Protein AF-A0A183TEU2-F1 (afdb_monomer)

Sequence (124 aa):
MDTLKTTLKQLQINPANWLDLAGNRPAWRRTVRLGAAIYDDNRIAAAKAKMAARNSPAPRVNAAHDQALLTCPRCQRNFRARIGLDEHLQTHCNNNPTTSTSANPHSYSPPRASLAPIQPLTPS

InterPro domains:
  IPR013087 Zinc finger C2H2-type [PS00028] (72-92)
  IPR013087 Zinc finger C2H2-type [PS50157] (70-97)

Nearest PDB structures (foldseek):
  2drp-assembly1_A  TM=8.783E-01  e=3.724E-01  Drosophila melanogaster
  2ytp-assembly1_A  TM=5.915E-01  e=3.282E-01  Homo sapiens
  2emf-assembly1_A  TM=6.356E-01  e=1.024E+00  Homo sapiens

Solvent-accessible surface area (backbone atoms only — not comparable to full-atom values): 8127 Å² total; per-residue (Å²): 134,66,69,62,56,52,52,32,49,60,32,72,40,58,76,89,50,49,69,66,40,55,72,39,60,75,57,34,55,52,50,53,52,53,15,46,53,53,41,52,53,52,51,51,51,51,50,52,52,52,51,50,62,69,69,45,87,64,87,70,81,70,65,77,77,69,80,76,60,46,61,41,91,85,79,65,50,72,25,94,44,68,68,63,45,53,54,42,35,63,76,78,60,53,84,70,92,81,73,92,81,79,93,79,91,77,89,74,81,82,81,89,79,84,90,81,89,85,82,88,84,84,87,133

pLDDT: mean 77.44, std 21.4, range [34.0, 98.12]

Secondary structure (DSSP, 8-state):
--HHHHHHHHTT--TTTHHHHHHSHHHHHHHHHHHHHHHHHHHHHHHHHHHHHHHS-------------EE-TTT--EESSHHHHHHHHHHTS----S----------PPP-----PPPPPPP-

Structure (mmCIF, N/CA/C/O backbone):
data_AF-A0A183TEU2-F1
#
_entry.id   AF-A0A183TEU2-F1
#
loop_
_atom_site.group_PDB
_atom_site.id
_atom_site.type_symbol
_atom_site.label_atom_id
_atom_site.label_alt_id
_atom_site.label_comp_id
_atom_site.label_asym_id
_atom_site.label_entity_id
_atom_site.label_seq_id
_atom_site.pdbx_PDB_ins_code
_atom_site.Cartn_x
_atom_site.Cartn_y
_atom_site.Cartn_z
_atom_site.occupancy
_atom_site.B_iso_or_equiv
_atom_site.auth_seq_id
_atom_site.auth_comp_id
_atom_site.auth_asym_id
_atom_site.auth_atom_id
_atom_site.pdbx_PDB_model_num
ATOM 1 N N . MET A 1 1 ? 8.885 -16.045 -1.688 1.00 64.50 1 MET A N 1
ATOM 2 C CA . MET A 1 1 ? 8.576 -15.060 -2.750 1.00 64.50 1 MET A CA 1
ATOM 3 C C . MET A 1 1 ? 9.652 -13.997 -2.709 1.00 64.50 1 MET A C 1
ATOM 5 O O . MET A 1 1 ? 9.964 -13.529 -1.624 1.00 64.50 1 MET A O 1
ATOM 9 N N . ASP A 1 2 ? 10.278 -13.694 -3.842 1.00 87.25 2 ASP A N 1
ATOM 10 C CA . ASP A 1 2 ? 11.439 -12.810 -3.885 1.00 87.25 2 ASP A CA 1
ATOM 11 C C . ASP A 1 2 ? 11.021 -11.327 -3.774 1.00 87.25 2 ASP A C 1
ATOM 13 O O . ASP A 1 2 ? 10.192 -10.835 -4.540 1.00 87.25 2 ASP A O 1
ATOM 17 N N . THR A 1 3 ? 11.557 -10.616 -2.774 1.00 92.81 3 THR A N 1
ATOM 18 C CA . THR A 1 3 ? 11.232 -9.204 -2.483 1.00 92.81 3 THR A CA 1
ATOM 19 C C . THR A 1 3 ? 11.487 -8.296 -3.688 1.00 92.81 3 THR A C 1
ATOM 21 O O . THR A 1 3 ? 10.725 -7.361 -3.922 1.00 92.81 3 THR A O 1
ATOM 24 N N . LEU A 1 4 ? 12.504 -8.615 -4.496 1.00 90.62 4 LEU A N 1
ATOM 25 C CA . LEU A 1 4 ? 12.886 -7.862 -5.690 1.00 90.62 4 LEU A CA 1
ATOM 26 C C . LEU A 1 4 ? 11.788 -7.852 -6.763 1.00 90.62 4 LEU A C 1
ATOM 28 O O . LEU A 1 4 ? 11.414 -6.793 -7.255 1.00 90.62 4 LEU A O 1
ATOM 32 N N . LYS A 1 5 ? 11.220 -9.004 -7.129 1.00 91.69 5 LYS A N 1
ATOM 33 C CA . LYS A 1 5 ? 10.130 -9.056 -8.117 1.00 91.69 5 LYS A CA 1
ATOM 34 C C . LYS A 1 5 ? 8.896 -8.304 -7.637 1.00 91.69 5 LYS A C 1
ATOM 36 O O . LYS A 1 5 ? 8.188 -7.726 -8.458 1.00 91.69 5 LYS A O 1
ATOM 41 N N . THR A 1 6 ? 8.645 -8.278 -6.329 1.00 93.81 6 THR A N 1
ATOM 42 C CA . THR A 1 6 ? 7.550 -7.492 -5.747 1.00 93.81 6 THR A CA 1
ATOM 43 C C . THR A 1 6 ? 7.808 -5.993 -5.875 1.00 93.81 6 THR A C 1
ATOM 45 O O . THR A 1 6 ? 6.929 -5.274 -6.348 1.00 93.81 6 THR A O 1
ATOM 48 N N . THR A 1 7 ? 9.005 -5.513 -5.523 1.00 93.50 7 THR A N 1
ATOM 49 C CA . THR A 1 7 ? 9.339 -4.084 -5.632 1.00 93.50 7 THR A CA 1
ATOM 50 C C . THR A 1 7 ? 9.391 -3.619 -7.085 1.00 93.50 7 THR A C 1
ATOM 52 O O . THR A 1 7 ? 8.859 -2.559 -7.399 1.00 93.50 7 THR A O 1
ATOM 55 N N . LEU A 1 8 ? 9.924 -4.429 -8.004 1.00 94.50 8 LEU A N 1
ATOM 56 C CA . LEU A 1 8 ? 9.904 -4.124 -9.439 1.00 94.50 8 LEU A CA 1
ATOM 57 C C . LEU A 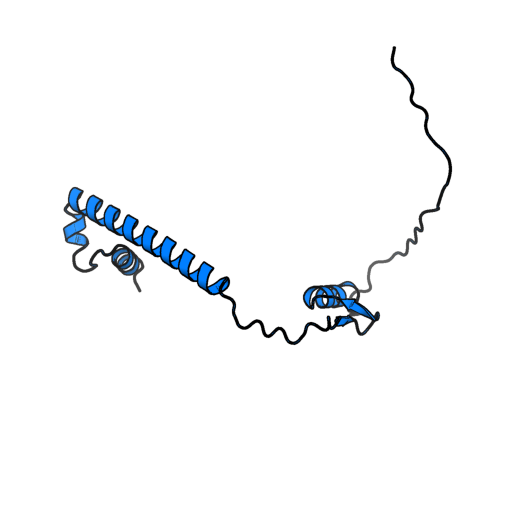1 8 ? 8.472 -3.974 -9.963 1.00 94.50 8 LEU A C 1
ATOM 59 O O . LEU A 1 8 ? 8.165 -2.978 -10.613 1.00 94.50 8 LEU A O 1
ATOM 63 N N . LYS A 1 9 ? 7.569 -4.897 -9.607 1.00 93.88 9 LYS A N 1
ATOM 64 C CA . LYS A 1 9 ? 6.147 -4.792 -9.966 1.00 93.88 9 LYS A CA 1
ATOM 65 C C . LYS A 1 9 ? 5.492 -3.532 -9.396 1.00 93.88 9 LYS A C 1
ATOM 67 O O . LYS A 1 9 ? 4.727 -2.888 -10.105 1.00 93.88 9 LYS A O 1
ATOM 72 N N . GLN A 1 10 ? 5.797 -3.164 -8.149 1.00 94.25 10 GLN A N 1
ATOM 73 C CA . GLN A 1 10 ? 5.279 -1.932 -7.537 1.00 94.25 10 GLN A CA 1
ATOM 74 C C . GLN A 1 10 ? 5.737 -0.671 -8.277 1.00 94.25 10 GLN A C 1
ATOM 76 O O . GLN A 1 10 ? 4.962 0.272 -8.408 1.00 94.25 10 GLN A O 1
ATOM 81 N N . LEU A 1 11 ? 6.964 -0.676 -8.802 1.00 95.06 11 LEU A N 1
ATOM 82 C CA . LEU A 1 11 ? 7.512 0.403 -9.625 1.00 95.06 11 LEU A CA 1
ATOM 83 C C . LEU A 1 11 ? 7.099 0.310 -11.106 1.00 95.06 11 LEU A C 1
ATOM 85 O O . LEU A 1 11 ? 7.623 1.058 -11.924 1.00 95.06 11 LEU A O 1
ATOM 89 N N . GLN A 1 12 ? 6.191 -0.604 -11.468 1.00 92.56 12 GLN A N 1
ATOM 90 C CA . GLN A 1 12 ? 5.785 -0.884 -12.854 1.00 92.56 12 GLN A CA 1
ATOM 91 C C . GLN A 1 12 ? 6.942 -1.303 -13.781 1.00 92.56 12 GLN A C 1
ATOM 93 O O . GLN A 1 12 ? 6.892 -1.115 -14.994 1.00 92.56 12 GLN A O 1
ATOM 98 N N . ILE A 1 13 ? 7.990 -1.908 -13.221 1.00 93.56 13 ILE A N 1
ATOM 99 C CA . ILE A 1 13 ? 9.113 -2.473 -13.970 1.00 93.56 13 ILE A CA 1
ATOM 100 C C . ILE A 1 13 ? 8.835 -3.956 -14.197 1.00 93.56 13 ILE A C 1
ATOM 102 O O . ILE A 1 13 ? 8.579 -4.703 -13.250 1.00 93.56 13 ILE A O 1
ATOM 106 N N . ASN A 1 14 ? 8.894 -4.401 -15.453 1.00 91.19 14 ASN A N 1
ATOM 107 C CA . ASN A 1 14 ? 8.654 -5.799 -15.785 1.00 91.19 14 ASN A CA 1
ATOM 108 C C . ASN A 1 14 ? 9.816 -6.684 -15.266 1.00 91.19 14 ASN A C 1
ATOM 110 O O . ASN A 1 14 ? 10.959 -6.543 -15.705 1.00 91.19 14 ASN A O 1
ATOM 114 N N . PRO A 1 15 ? 9.553 -7.652 -14.368 1.00 91.56 15 PRO A N 1
ATOM 115 C CA . PRO A 1 15 ? 10.594 -8.530 -13.837 1.00 91.56 15 PRO A CA 1
ATOM 116 C C . PRO A 1 15 ? 11.230 -9.476 -14.865 1.00 91.56 15 PRO A C 1
ATOM 118 O O . PRO A 1 15 ? 12.210 -10.135 -14.536 1.00 91.56 15 PRO A O 1
ATOM 121 N N . ALA A 1 16 ? 10.688 -9.591 -16.079 1.00 91.00 16 ALA A N 1
ATOM 122 C CA . ALA A 1 16 ? 11.291 -10.378 -17.153 1.00 91.00 16 ALA A CA 1
ATOM 123 C C . ALA A 1 16 ? 12.362 -9.603 -17.942 1.00 91.00 16 ALA A C 1
ATOM 125 O O . ALA A 1 16 ? 13.219 -10.227 -18.556 1.00 91.00 16 ALA A O 1
ATOM 126 N N . ASN A 1 17 ? 12.336 -8.263 -17.925 1.00 89.75 17 ASN A N 1
ATOM 127 C CA . ASN A 1 17 ? 13.230 -7.423 -18.735 1.00 89.75 17 ASN A CA 1
ATOM 128 C C . ASN A 1 17 ? 14.117 -6.467 -17.916 1.00 89.75 17 ASN A C 1
ATOM 130 O O . ASN A 1 17 ? 14.903 -5.718 -18.491 1.00 89.75 17 ASN A O 1
ATOM 134 N N . TRP A 1 18 ? 14.021 -6.487 -16.580 1.00 91.56 18 TRP A N 1
ATOM 135 C CA . TRP A 1 18 ? 14.748 -5.541 -15.725 1.00 91.56 18 TRP A CA 1
ATOM 136 C C . TRP A 1 18 ? 16.273 -5.608 -15.898 1.00 91.56 18 TRP A C 1
ATOM 138 O O . TRP A 1 18 ? 16.932 -4.589 -15.718 1.00 91.56 18 TRP A O 1
ATOM 148 N N . LEU A 1 19 ? 16.829 -6.776 -16.250 1.00 92.00 19 LEU A N 1
ATOM 149 C CA . LEU A 1 19 ? 18.271 -6.961 -16.426 1.00 92.00 19 LEU A CA 1
ATOM 150 C C . LEU A 1 19 ? 18.789 -6.247 -17.685 1.00 92.00 19 LEU A C 1
ATOM 152 O O . LEU A 1 19 ? 19.800 -5.552 -17.622 1.00 92.00 19 LEU A O 1
ATOM 156 N N . ASP A 1 20 ? 18.055 -6.357 -18.795 1.00 91.12 20 ASP A N 1
ATOM 157 C CA . ASP A 1 20 ? 18.326 -5.620 -20.036 1.00 91.12 20 ASP A CA 1
ATOM 158 C C . ASP A 1 20 ? 18.214 -4.105 -19.801 1.00 91.12 20 ASP A C 1
ATOM 160 O O . ASP A 1 20 ? 19.126 -3.330 -20.103 1.00 91.12 20 ASP A O 1
ATOM 164 N N . LEU A 1 21 ? 17.147 -3.690 -19.112 1.00 90.38 21 LEU A N 1
ATOM 165 C CA . LEU A 1 21 ? 16.937 -2.293 -18.753 1.00 90.38 21 LEU A CA 1
ATOM 166 C C . LEU A 1 21 ? 18.047 -1.748 -17.839 1.00 90.38 21 LEU A C 1
ATOM 168 O O . LEU A 1 21 ? 18.455 -0.598 -17.998 1.00 90.38 21 LEU A O 1
ATOM 172 N N . ALA A 1 22 ? 18.548 -2.557 -16.900 1.00 88.94 22 ALA A N 1
ATOM 173 C CA . ALA A 1 22 ? 19.635 -2.187 -15.996 1.00 88.94 22 ALA A CA 1
ATOM 174 C C . ALA A 1 22 ? 20.974 -1.997 -16.729 1.00 88.94 22 ALA A C 1
ATOM 176 O O . ALA A 1 22 ? 21.776 -1.155 -16.314 1.00 88.94 22 ALA A O 1
ATOM 177 N N . GLY A 1 23 ? 21.191 -2.713 -17.839 1.00 94.50 23 GLY A N 1
ATOM 178 C CA . GLY A 1 23 ? 22.342 -2.513 -18.725 1.00 94.50 23 GLY A CA 1
ATOM 179 C C . GLY A 1 23 ? 22.364 -1.119 -19.363 1.00 94.50 23 GLY A C 1
ATOM 180 O O . GLY A 1 23 ? 23.424 -0.511 -19.518 1.00 94.50 23 GLY A O 1
ATOM 181 N N . ASN A 1 24 ? 21.193 -0.542 -19.645 1.00 95.12 24 ASN A N 1
ATOM 182 C CA . ASN A 1 24 ? 21.059 0.829 -20.132 1.00 95.12 24 ASN A CA 1
ATOM 183 C C . ASN A 1 24 ? 20.879 1.818 -18.966 1.00 95.12 24 ASN A C 1
ATOM 185 O O . ASN A 1 24 ? 19.770 2.204 -18.591 1.00 95.12 24 ASN A O 1
ATOM 189 N N . ARG A 1 25 ? 21.998 2.288 -18.403 1.00 94.38 25 ARG A N 1
ATOM 190 C CA . ARG A 1 25 ? 22.009 3.148 -17.203 1.00 94.38 25 ARG A CA 1
ATOM 191 C C . ARG A 1 25 ? 21.112 4.404 -17.307 1.00 94.38 25 ARG A C 1
ATOM 193 O O . ARG A 1 25 ? 20.442 4.728 -16.319 1.00 94.38 25 ARG A O 1
ATOM 200 N N . PRO A 1 26 ? 21.082 5.155 -18.432 1.00 96.62 26 PRO A N 1
ATOM 201 C CA . PRO A 1 26 ? 20.132 6.255 -18.612 1.00 96.62 26 PRO A CA 1
ATOM 202 C C . PRO A 1 26 ? 18.663 5.820 -18.622 1.00 96.62 26 PRO A C 1
ATOM 204 O O . PRO A 1 26 ? 17.845 6.488 -17.988 1.00 96.62 26 PRO A O 1
ATOM 207 N N . ALA A 1 27 ? 18.318 4.732 -19.317 1.00 93.81 27 ALA A N 1
ATOM 208 C CA . ALA A 1 27 ? 16.949 4.218 -19.359 1.00 93.81 27 ALA A CA 1
ATOM 209 C C . ALA A 1 27 ? 16.496 3.732 -17.977 1.00 93.81 27 ALA A C 1
ATOM 211 O O . ALA A 1 27 ? 15.450 4.166 -17.497 1.00 93.81 27 ALA A O 1
ATOM 212 N N . TRP A 1 28 ? 17.338 2.965 -17.279 1.00 95.62 28 TRP A N 1
ATOM 213 C CA . TRP A 1 28 ? 17.090 2.506 -15.911 1.00 95.62 28 TRP A CA 1
ATOM 214 C C . TRP A 1 28 ? 16.717 3.649 -14.963 1.00 95.62 28 TRP A C 1
ATOM 216 O O . TRP A 1 28 ? 15.684 3.605 -14.295 1.00 95.62 28 TRP A O 1
ATOM 226 N N . ARG A 1 29 ? 17.516 4.728 -14.938 1.00 96.56 29 ARG A N 1
ATOM 227 C CA . ARG A 1 29 ? 17.241 5.890 -14.075 1.00 96.56 29 ARG A CA 1
ATOM 228 C C . ARG A 1 29 ? 15.904 6.557 -14.379 1.00 96.56 29 ARG A C 1
ATOM 230 O O . ARG A 1 29 ? 15.249 7.021 -13.447 1.00 96.56 29 ARG A O 1
ATOM 237 N N . ARG A 1 30 ? 15.530 6.663 -15.658 1.00 96.00 30 ARG A N 1
ATOM 238 C CA . ARG A 1 30 ? 14.249 7.263 -16.059 1.00 96.00 30 ARG A CA 1
ATOM 239 C C . ARG A 1 30 ? 13.088 6.389 -15.601 1.00 96.00 30 ARG A C 1
ATOM 241 O O . ARG A 1 30 ? 12.191 6.901 -14.938 1.00 96.00 30 ARG A O 1
ATOM 248 N N . THR A 1 31 ? 13.150 5.088 -15.873 1.00 95.12 31 THR A N 1
ATOM 249 C CA . THR A 1 31 ? 12.084 4.147 -15.514 1.00 95.12 31 THR A CA 1
ATOM 250 C C . THR A 1 31 ? 11.895 4.047 -14.005 1.00 95.12 31 THR A C 1
ATOM 252 O O . THR A 1 31 ? 10.770 4.157 -13.533 1.00 95.12 31 THR A O 1
ATOM 255 N N . VAL A 1 32 ? 12.975 3.924 -13.226 1.00 94.88 32 VAL A N 1
ATOM 256 C CA . VAL A 1 32 ? 12.881 3.876 -11.756 1.00 94.88 32 VAL A CA 1
ATOM 257 C C . VAL A 1 32 ? 12.282 5.165 -11.194 1.00 94.88 32 VAL A C 1
ATOM 259 O O . VAL A 1 32 ? 11.435 5.105 -10.309 1.00 94.88 32 VAL A O 1
ATOM 262 N N . ARG A 1 33 ? 12.682 6.334 -11.712 1.00 96.62 33 ARG A N 1
ATOM 263 C CA . ARG A 1 33 ? 12.151 7.629 -11.257 1.00 96.62 33 ARG A CA 1
ATOM 264 C C . ARG A 1 33 ? 10.659 7.769 -11.552 1.00 96.62 33 ARG A C 1
ATOM 266 O O . ARG A 1 33 ? 9.918 8.218 -10.684 1.00 96.62 33 ARG A O 1
ATOM 273 N N . LEU A 1 34 ? 10.233 7.375 -12.751 1.00 96.81 34 LEU A N 1
ATOM 274 C CA . LEU A 1 34 ? 8.823 7.374 -13.135 1.00 96.81 34 LEU A CA 1
ATOM 275 C C . LEU A 1 34 ? 8.017 6.402 -12.264 1.00 96.81 34 LEU A C 1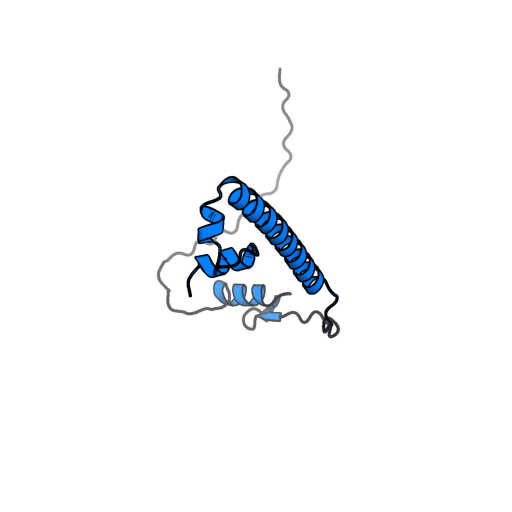
ATOM 277 O O . LEU A 1 34 ? 6.996 6.783 -11.700 1.00 96.81 34 LEU A O 1
ATOM 281 N N . GLY A 1 35 ? 8.513 5.174 -12.102 1.00 97.00 35 GLY A N 1
ATOM 282 C CA . GLY A 1 35 ? 7.888 4.154 -11.266 1.00 97.00 35 GLY A CA 1
ATOM 283 C C . GLY A 1 35 ? 7.744 4.589 -9.809 1.00 97.00 35 GLY A C 1
ATOM 284 O O . GLY A 1 35 ? 6.696 4.373 -9.207 1.00 97.00 35 GLY A O 1
ATOM 285 N N . ALA A 1 36 ? 8.763 5.254 -9.257 1.00 97.12 36 ALA A N 1
ATOM 286 C CA . ALA A 1 36 ? 8.736 5.781 -7.896 1.00 97.12 36 ALA A CA 1
ATOM 287 C C . ALA A 1 36 ? 7.692 6.894 -7.728 1.00 97.12 36 ALA A C 1
ATOM 289 O O . ALA A 1 36 ? 6.912 6.837 -6.783 1.00 97.12 36 ALA A O 1
ATOM 290 N N . ALA A 1 37 ? 7.623 7.846 -8.666 1.00 97.62 37 ALA A N 1
ATOM 291 C CA . ALA A 1 37 ? 6.621 8.911 -8.632 1.00 97.62 37 ALA A CA 1
ATOM 292 C C . ALA A 1 37 ? 5.193 8.339 -8.628 1.00 97.62 37 ALA A C 1
ATOM 294 O O . ALA A 1 37 ? 4.392 8.673 -7.759 1.00 97.62 37 ALA A O 1
ATOM 295 N N . ILE A 1 38 ? 4.908 7.387 -9.525 1.00 96.75 38 ILE A N 1
ATOM 296 C CA . ILE A 1 38 ? 3.588 6.747 -9.590 1.00 96.75 38 ILE A CA 1
ATOM 297 C C . ILE A 1 38 ? 3.290 5.950 -8.312 1.00 96.75 38 ILE A C 1
ATOM 299 O O . ILE A 1 38 ? 2.172 5.969 -7.796 1.00 96.75 38 ILE A O 1
ATOM 303 N N . TYR A 1 39 ? 4.279 5.224 -7.789 1.00 96.94 39 TYR A N 1
ATOM 304 C CA . TYR A 1 39 ? 4.128 4.464 -6.551 1.00 96.94 39 TYR A CA 1
ATOM 305 C C . TYR A 1 39 ? 3.814 5.369 -5.351 1.00 96.94 39 TYR A C 1
ATOM 307 O O . TYR A 1 39 ? 2.941 5.041 -4.542 1.00 96.94 39 TYR A O 1
ATOM 315 N N . ASP A 1 40 ? 4.486 6.513 -5.245 1.00 97.50 40 ASP A N 1
ATOM 316 C CA . ASP A 1 40 ? 4.252 7.489 -4.185 1.00 97.50 40 ASP A CA 1
ATOM 317 C C . ASP A 1 40 ? 2.866 8.140 -4.308 1.00 97.50 40 ASP A C 1
ATOM 319 O O . ASP A 1 40 ? 2.131 8.181 -3.315 1.00 97.50 40 ASP A O 1
ATOM 323 N N . ASP A 1 41 ? 2.454 8.539 -5.516 1.00 98.00 41 ASP A N 1
ATOM 324 C CA . ASP A 1 41 ? 1.114 9.079 -5.787 1.00 98.00 41 ASP A CA 1
ATOM 325 C C . ASP A 1 41 ? 0.015 8.085 -5.391 1.00 98.00 41 ASP A C 1
ATOM 327 O O . ASP A 1 41 ? -0.926 8.427 -4.664 1.00 98.00 41 ASP A O 1
ATOM 331 N N . ASN A 1 42 ? 0.172 6.817 -5.782 1.00 96.56 42 ASN A N 1
ATOM 332 C CA . ASN A 1 42 ? -0.747 5.743 -5.413 1.00 96.56 42 ASN A CA 1
ATOM 333 C C . ASN A 1 42 ? -0.807 5.536 -3.896 1.00 96.56 42 ASN A C 1
ATOM 335 O O . ASN A 1 42 ? -1.886 5.328 -3.334 1.00 96.56 42 ASN A O 1
ATOM 339 N N . ARG A 1 43 ? 0.337 5.612 -3.206 1.00 96.81 43 ARG A N 1
ATOM 340 C CA . ARG A 1 43 ? 0.399 5.453 -1.747 1.00 96.81 43 ARG A CA 1
ATOM 341 C C . ARG A 1 43 ? -0.322 6.596 -1.030 1.00 96.81 43 ARG A C 1
ATOM 343 O O . ARG A 1 43 ? -1.056 6.341 -0.073 1.00 96.81 43 ARG A O 1
ATOM 350 N N . ILE A 1 44 ? -0.174 7.830 -1.512 1.00 97.88 44 ILE A N 1
ATOM 351 C CA . ILE A 1 44 ? -0.882 9.006 -0.988 1.00 97.88 44 ILE A CA 1
ATOM 352 C C . ILE A 1 44 ? -2.388 8.885 -1.242 1.00 97.88 44 ILE A C 1
ATOM 354 O O . ILE A 1 44 ? -3.183 9.080 -0.318 1.00 97.88 44 ILE A O 1
ATOM 358 N N . ALA A 1 45 ? -2.795 8.531 -2.463 1.00 98.12 45 ALA A N 1
ATOM 359 C CA . ALA A 1 45 ? -4.200 8.342 -2.816 1.00 98.12 45 ALA A CA 1
ATOM 360 C C . ALA A 1 45 ? -4.857 7.251 -1.955 1.00 98.12 45 ALA A C 1
ATOM 362 O O . ALA A 1 45 ? -5.926 7.470 -1.381 1.00 98.12 45 ALA A O 1
ATOM 363 N N . ALA A 1 46 ? -4.183 6.113 -1.769 1.00 97.50 46 ALA A N 1
ATOM 364 C CA . ALA A 1 46 ? -4.662 5.028 -0.918 1.00 97.50 46 ALA A CA 1
ATOM 365 C C . ALA A 1 46 ? -4.781 5.449 0.557 1.00 97.50 46 ALA A C 1
ATOM 367 O O . ALA A 1 46 ? -5.756 5.096 1.223 1.00 97.50 46 ALA A O 1
ATOM 368 N N . ALA A 1 47 ? -3.824 6.221 1.082 1.00 97.94 47 ALA A N 1
ATOM 369 C CA . ALA A 1 47 ? -3.908 6.756 2.440 1.00 97.94 47 ALA A CA 1
ATOM 370 C C . ALA A 1 47 ? -5.106 7.708 2.599 1.00 97.94 47 ALA A C 1
ATOM 372 O O . ALA A 1 47 ? -5.861 7.587 3.565 1.00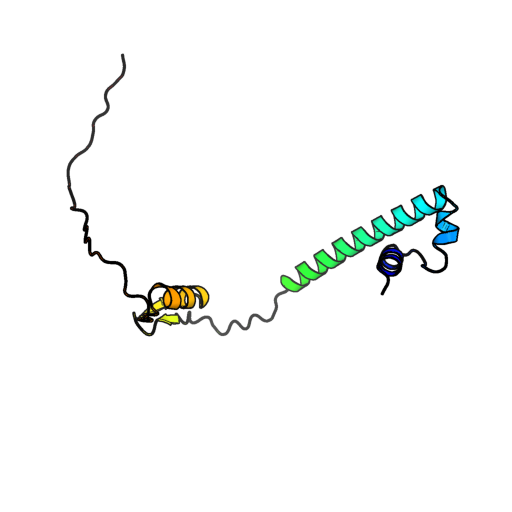 97.94 47 ALA A O 1
ATOM 373 N N . 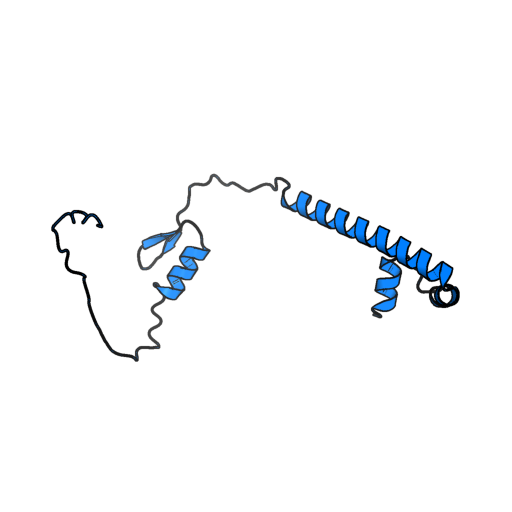LYS A 1 48 ? -5.331 8.602 1.626 1.00 97.50 48 LYS A N 1
ATOM 374 C CA . LYS A 1 48 ? -6.501 9.495 1.595 1.00 97.50 48 LYS A CA 1
ATOM 375 C C . LYS A 1 48 ? -7.814 8.714 1.554 1.00 97.50 48 LYS A C 1
ATOM 377 O O . LYS A 1 48 ? -8.705 9.006 2.347 1.00 97.50 48 LYS A O 1
ATOM 382 N N . ALA A 1 49 ? -7.909 7.683 0.716 1.00 96.81 49 ALA A N 1
ATOM 383 C CA . ALA A 1 49 ? -9.086 6.818 0.641 1.00 96.81 49 ALA A CA 1
ATOM 384 C C . ALA A 1 49 ? -9.367 6.109 1.977 1.00 96.81 49 ALA A C 1
ATOM 386 O O . ALA A 1 49 ? -10.501 6.111 2.452 1.00 96.81 49 ALA A O 1
ATOM 387 N N . LYS A 1 50 ? -8.332 5.573 2.640 1.00 96.12 50 LYS A N 1
ATOM 388 C CA . LYS A 1 50 ? -8.466 4.950 3.970 1.00 96.12 50 LYS A CA 1
ATOM 389 C C . LYS A 1 50 ? -8.928 5.946 5.036 1.00 96.12 50 LYS A C 1
ATOM 391 O O . LYS A 1 50 ? -9.766 5.606 5.869 1.00 96.12 50 LYS A O 1
ATOM 396 N N . MET A 1 51 ? -8.406 7.173 5.015 1.00 95.50 51 MET A N 1
ATOM 397 C CA . MET A 1 51 ? -8.843 8.231 5.932 1.00 95.50 51 MET A CA 1
ATOM 398 C C . MET A 1 51 ? -10.302 8.629 5.693 1.00 95.50 51 MET A C 1
ATOM 400 O O . MET A 1 51 ? -11.057 8.745 6.657 1.00 95.50 51 MET A O 1
ATOM 404 N N . ALA A 1 52 ? -10.710 8.785 4.432 1.00 93.69 52 ALA A N 1
ATOM 405 C CA . ALA A 1 52 ? -12.093 9.076 4.069 1.00 93.69 52 ALA A CA 1
ATOM 406 C C . ALA A 1 52 ? -13.043 7.949 4.502 1.00 93.69 52 ALA A C 1
ATOM 408 O O . ALA A 1 52 ? -14.077 8.225 5.100 1.00 93.69 52 ALA A O 1
ATOM 409 N N . ALA A 1 53 ? -12.660 6.684 4.297 1.00 91.31 53 ALA A N 1
ATOM 410 C CA . ALA A 1 53 ? -13.445 5.535 4.743 1.00 91.31 53 ALA A CA 1
ATOM 411 C C . ALA A 1 53 ? -13.642 5.526 6.270 1.00 91.31 53 ALA A C 1
ATOM 413 O O . ALA A 1 53 ? -14.758 5.324 6.741 1.00 91.31 53 ALA A O 1
ATOM 414 N N . ARG A 1 54 ? -12.594 5.822 7.053 1.00 90.50 54 ARG A N 1
ATOM 415 C CA . ARG A 1 54 ? -12.686 5.904 8.524 1.00 90.50 54 ARG A CA 1
ATOM 416 C C . ARG A 1 54 ? -13.559 7.066 9.010 1.00 90.50 54 ARG A C 1
ATOM 418 O O . ARG A 1 54 ? -14.238 6.928 10.021 1.00 90.50 54 ARG A O 1
ATOM 425 N N . ASN A 1 55 ? -13.503 8.209 8.329 1.00 85.44 55 ASN A N 1
ATOM 426 C CA . ASN A 1 55 ? -14.268 9.403 8.698 1.00 85.44 55 ASN A CA 1
ATOM 427 C C . ASN A 1 55 ? -15.679 9.429 8.099 1.00 85.44 55 ASN A C 1
ATOM 429 O O . ASN A 1 55 ? -16.465 10.306 8.459 1.00 85.44 55 ASN A O 1
ATOM 433 N N . SER A 1 56 ? -16.005 8.505 7.191 1.00 79.94 56 SER A N 1
ATOM 434 C CA . SER A 1 56 ? -17.368 8.365 6.695 1.00 79.94 56 SER A CA 1
ATOM 435 C C . SER A 1 56 ? -18.312 8.105 7.876 1.00 79.94 56 SER A C 1
ATOM 437 O O . SER A 1 56 ? -17.920 7.415 8.826 1.00 79.94 56 SER A O 1
ATOM 439 N N . PRO A 1 57 ? -19.531 8.672 7.875 1.00 73.12 57 PRO A N 1
ATOM 440 C CA . PRO A 1 57 ? -20.536 8.327 8.863 1.00 73.12 57 PRO A CA 1
ATOM 441 C C . PRO A 1 57 ? -20.886 6.847 8.695 1.00 73.12 57 PRO A C 1
ATOM 443 O O . PRO A 1 57 ? -21.775 6.476 7.935 1.00 73.12 57 PRO A O 1
ATOM 446 N N . ALA A 1 58 ? -20.169 5.974 9.398 1.00 66.81 58 ALA A N 1
ATOM 447 C CA . ALA A 1 58 ? -20.681 4.648 9.675 1.00 66.81 58 ALA A CA 1
ATOM 448 C C . ALA A 1 58 ? -22.042 4.827 10.368 1.00 66.81 58 ALA A C 1
ATOM 450 O O . ALA A 1 58 ? -22.210 5.824 11.088 1.00 66.81 58 ALA A O 1
ATOM 451 N N . PRO A 1 59 ? -22.995 3.891 10.218 1.00 59.38 59 PRO A N 1
ATOM 452 C CA . PRO A 1 59 ? -24.104 3.766 11.145 1.00 59.38 59 PRO A CA 1
ATOM 453 C C . PRO A 1 59 ? -23.506 3.588 12.538 1.00 59.38 59 PRO A C 1
ATOM 455 O O . PRO A 1 59 ? -23.197 2.488 12.992 1.00 59.38 59 PRO A O 1
ATOM 458 N N . ARG A 1 60 ? -23.259 4.709 13.215 1.00 59.78 60 ARG A N 1
ATOM 459 C CA . ARG A 1 60 ? -23.085 4.719 14.647 1.00 59.78 60 ARG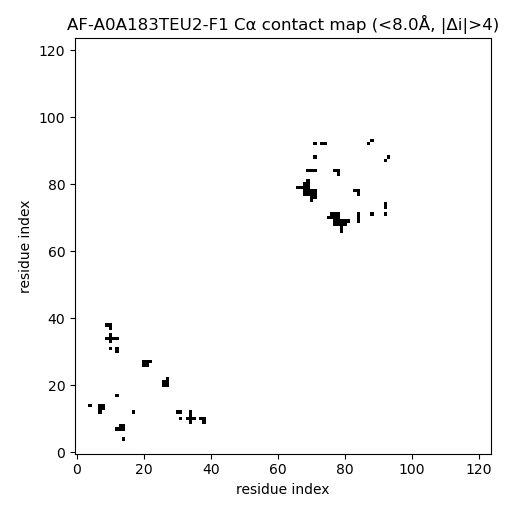 A CA 1
ATOM 460 C C . ARG A 1 60 ? -24.433 4.237 15.110 1.00 59.78 60 ARG A C 1
ATOM 462 O O . ARG A 1 60 ? -25.429 4.943 14.958 1.00 59.78 60 ARG A O 1
ATOM 469 N N . VAL A 1 61 ? -24.461 3.006 15.594 1.00 53.19 61 VAL A N 1
ATOM 470 C CA . VAL A 1 61 ? -25.549 2.495 16.406 1.00 53.19 61 VAL A CA 1
ATOM 471 C C . VAL A 1 61 ? -25.513 3.342 17.678 1.00 53.19 61 VAL A C 1
ATOM 473 O O . VAL A 1 61 ? -25.060 2.916 18.730 1.00 53.19 61 VAL A O 1
ATOM 476 N N . ASN A 1 62 ? -25.906 4.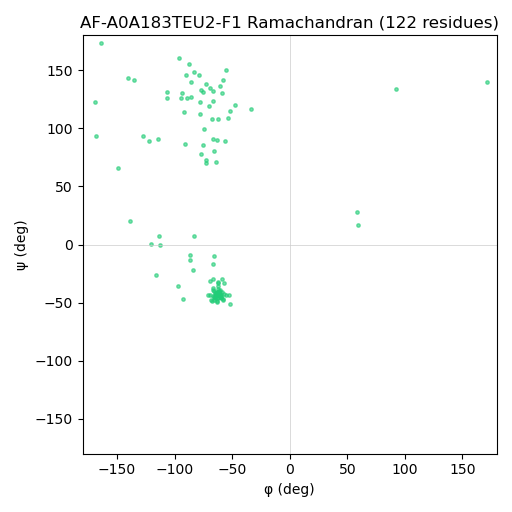610 17.554 1.00 56.84 62 ASN A N 1
ATOM 477 C CA . ASN A 1 62 ? -26.303 5.451 18.655 1.00 56.84 62 ASN A CA 1
ATOM 478 C C . ASN A 1 62 ? -27.672 4.895 19.045 1.00 56.84 62 ASN A C 1
ATOM 480 O O . ASN A 1 62 ? -28.706 5.504 18.785 1.00 56.84 62 ASN A O 1
ATOM 484 N N . ALA A 1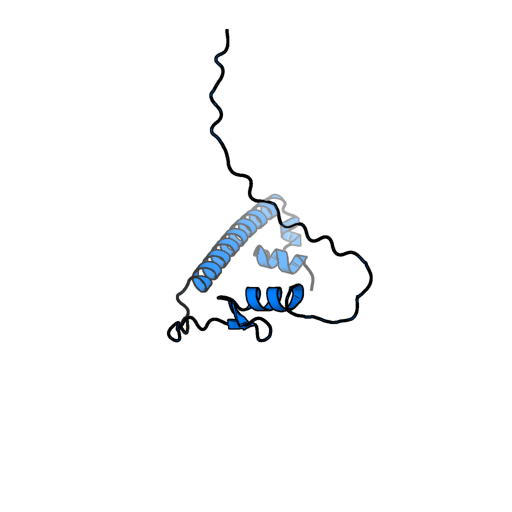 63 ? -27.668 3.690 19.627 1.00 46.38 63 ALA A N 1
ATOM 485 C CA . ALA A 1 63 ? -28.636 3.396 20.659 1.00 46.38 63 ALA A CA 1
ATOM 486 C C . ALA A 1 63 ? -28.561 4.605 21.587 1.00 46.38 63 ALA A C 1
ATOM 488 O O . ALA A 1 63 ? -27.458 4.978 22.001 1.00 46.38 63 ALA A O 1
ATOM 489 N N . ALA A 1 64 ? -29.694 5.292 21.731 1.00 47.38 64 ALA A N 1
ATOM 490 C CA . ALA A 1 64 ? -29.848 6.466 22.564 1.00 47.38 64 ALA A CA 1
ATOM 491 C C . ALA A 1 64 ? -28.940 6.327 23.784 1.00 47.38 64 ALA A C 1
ATOM 493 O O . ALA A 1 64 ? -29.031 5.360 24.538 1.00 47.38 64 ALA A O 1
ATOM 494 N N . HIS A 1 65 ? -27.974 7.234 23.877 1.00 50.28 65 HIS A N 1
ATOM 495 C CA . HIS A 1 65 ? -27.010 7.276 24.954 1.00 50.28 65 HIS A CA 1
ATOM 496 C C . HIS A 1 65 ? -27.747 7.773 26.203 1.00 50.28 65 HIS A C 1
ATOM 498 O O . HIS A 1 65 ? -27.545 8.895 26.667 1.00 50.28 65 HIS A O 1
ATOM 504 N N . ASP A 1 66 ? -28.592 6.911 26.764 1.00 53.47 66 ASP A N 1
ATOM 505 C CA . ASP A 1 66 ? -28.614 6.754 28.203 1.00 53.47 66 ASP A CA 1
ATOM 506 C C . ASP A 1 66 ? -27.164 6.466 28.559 1.00 53.47 66 ASP A C 1
ATOM 508 O O . ASP A 1 66 ? -26.592 5.457 28.138 1.00 53.47 66 ASP A O 1
ATOM 512 N N . GLN A 1 67 ? -26.508 7.429 29.201 1.00 62.91 67 GLN A N 1
ATOM 513 C CA . GLN A 1 67 ? -25.141 7.268 29.656 1.00 62.91 67 GLN A CA 1
ATOM 514 C C . GLN A 1 67 ? -25.151 6.188 30.734 1.00 62.91 67 GLN A C 1
ATOM 516 O O . GLN A 1 67 ? -25.198 6.499 31.921 1.00 62.91 67 GLN A O 1
ATOM 521 N N . ALA A 1 68 ? -25.173 4.924 30.315 1.00 71.50 68 ALA A N 1
ATOM 522 C CA . ALA A 1 68 ? -25.147 3.776 31.189 1.00 71.50 68 ALA A CA 1
ATOM 523 C C . ALA A 1 68 ? -23.774 3.783 31.852 1.00 71.50 68 ALA A C 1
ATOM 525 O O . ALA A 1 68 ? -22.774 3.312 31.306 1.00 71.50 68 ALA A O 1
ATOM 526 N N . LEU A 1 69 ? -23.720 4.444 33.003 1.00 81.56 69 LEU A N 1
ATOM 527 C CA . LEU A 1 69 ? -22.559 4.450 33.860 1.00 81.56 69 LEU A CA 1
ATOM 528 C C . LEU A 1 69 ? -22.269 3.004 34.240 1.00 81.56 69 LEU A C 1
ATOM 530 O O . LEU A 1 69 ? -23.150 2.261 34.668 1.00 81.56 69 LEU A O 1
ATOM 534 N N . LEU A 1 70 ? -21.017 2.613 34.066 1.00 87.50 70 LEU A N 1
ATOM 535 C CA . LEU A 1 70 ? -20.546 1.301 34.461 1.00 87.50 70 LEU A CA 1
ATOM 536 C C . LEU A 1 70 ? -20.147 1.382 35.927 1.00 87.50 70 LEU A C 1
ATOM 538 O O . LEU A 1 70 ? -19.365 2.252 36.307 1.00 87.50 70 LEU A O 1
ATOM 542 N N . THR A 1 71 ? -20.686 0.493 36.749 1.00 90.06 71 THR A N 1
ATOM 543 C CA . THR A 1 71 ? -20.493 0.546 38.199 1.00 90.06 71 THR A CA 1
ATOM 544 C C . THR A 1 71 ? -19.543 -0.554 38.645 1.00 90.06 71 THR A C 1
ATOM 546 O O . THR A 1 71 ? -19.713 -1.718 38.287 1.00 90.06 71 THR A O 1
ATOM 549 N N . CYS A 1 72 ? -18.546 -0.199 39.456 1.00 90.56 72 CYS A N 1
ATOM 550 C CA . CYS A 1 72 ? -17.696 -1.182 40.114 1.00 90.56 72 CYS A CA 1
ATOM 551 C C . CYS A 1 72 ? -18.519 -1.983 41.138 1.00 90.56 72 CYS A C 1
ATOM 553 O O . CYS A 1 72 ? -19.055 -1.378 42.069 1.00 90.56 72 CYS A O 1
ATOM 555 N N . PRO A 1 73 ? -18.583 -3.325 41.051 1.00 85.19 73 PRO A N 1
ATOM 556 C CA . PRO A 1 73 ? -19.412 -4.132 41.949 1.00 85.19 73 PRO A CA 1
ATOM 557 C C . PRO A 1 73 ? -18.934 -4.108 43.406 1.00 85.19 73 PRO A C 1
ATOM 559 O O . PRO A 1 73 ? -19.688 -4.472 44.300 1.00 85.19 73 PRO A O 1
ATOM 562 N N . ARG A 1 74 ? -17.688 -3.685 43.667 1.00 86.50 74 ARG A N 1
ATOM 563 C CA . ARG A 1 74 ? -17.126 -3.686 45.026 1.00 86.50 74 ARG A CA 1
ATOM 564 C C . ARG A 1 74 ? -17.315 -2.378 45.773 1.00 86.50 74 ARG A C 1
ATOM 566 O O . ARG A 1 74 ? -17.665 -2.382 46.944 1.00 86.50 74 ARG A O 1
ATOM 573 N N . CYS A 1 75 ? -17.014 -1.264 45.113 1.00 91.00 75 CYS A N 1
ATOM 574 C CA . CYS A 1 75 ? -17.006 0.059 45.740 1.00 91.00 75 CYS A CA 1
ATOM 575 C C . CYS A 1 75 ? -18.119 0.973 45.212 1.00 91.00 75 CYS A C 1
ATOM 577 O O . CYS A 1 75 ? -18.217 2.119 45.637 1.00 91.00 75 CYS A O 1
ATOM 579 N N . GLN A 1 76 ? -18.930 0.485 44.266 1.00 88.50 76 GLN A N 1
ATOM 580 C CA . GLN A 1 76 ? -20.040 1.203 43.634 1.00 88.50 76 GLN A CA 1
ATOM 581 C C . GLN A 1 76 ? -19.647 2.502 42.912 1.00 88.50 76 GLN A C 1
ATOM 583 O O . GLN A 1 76 ? -20.499 3.320 42.570 1.00 88.50 76 GLN A O 1
ATOM 588 N N . ARG A 1 77 ? -18.354 2.692 42.619 1.00 91.25 77 ARG A N 1
ATOM 589 C CA . ARG A 1 77 ? -17.882 3.832 41.830 1.00 91.25 77 ARG A CA 1
ATOM 590 C C . ARG A 1 77 ? -18.344 3.704 40.379 1.00 91.25 77 ARG A C 1
ATOM 592 O O . ARG A 1 77 ? -18.217 2.635 39.783 1.00 91.25 77 ARG A O 1
ATOM 599 N N . ASN A 1 78 ? -18.854 4.802 39.827 1.00 92.19 78 ASN A N 1
ATOM 600 C CA . ASN A 1 78 ? -19.320 4.888 38.449 1.00 92.19 78 ASN A CA 1
ATOM 601 C C . ASN A 1 78 ? -18.206 5.318 37.479 1.00 92.19 78 ASN A C 1
ATOM 603 O O . ASN A 1 78 ? -17.329 6.115 37.813 1.00 92.19 78 ASN A O 1
ATOM 607 N N . PHE A 1 79 ? -18.261 4.790 36.259 1.00 89.44 79 PHE A N 1
ATOM 608 C CA . PHE A 1 79 ? -17.301 5.046 35.193 1.00 89.44 79 PHE A CA 1
ATOM 609 C C . PHE A 1 79 ? -18.027 5.308 33.878 1.00 89.44 79 PHE A C 1
ATOM 611 O O . PHE A 1 79 ? -19.026 4.668 33.552 1.00 89.44 79 PHE A O 1
ATOM 618 N N . ARG A 1 80 ? -17.497 6.254 33.098 1.00 90.25 80 ARG A N 1
ATOM 619 C CA . ARG A 1 80 ? -18.031 6.610 31.772 1.00 90.25 80 ARG A CA 1
ATOM 620 C C . ARG A 1 80 ? -17.468 5.741 30.645 1.00 90.25 80 ARG A C 1
ATOM 622 O O . ARG A 1 80 ? -17.991 5.778 29.540 1.00 90.25 80 ARG A O 1
ATOM 629 N N . ALA A 1 81 ? -16.404 4.985 30.912 1.00 88.19 81 ALA A N 1
ATOM 630 C CA . ALA A 1 81 ? -15.737 4.127 29.942 1.00 88.19 81 ALA A CA 1
ATOM 631 C C . ALA A 1 81 ? -15.315 2.808 30.598 1.00 88.19 81 ALA A C 1
ATOM 633 O O . ALA A 1 81 ? -14.872 2.806 31.746 1.00 88.19 81 ALA A O 1
ATOM 634 N N . ARG A 1 82 ? -15.405 1.704 29.843 1.00 89.06 82 ARG A N 1
ATOM 635 C CA . ARG A 1 82 ? -14.993 0.363 30.299 1.00 89.06 82 ARG A CA 1
ATOM 636 C C . ARG A 1 82 ? -13.535 0.327 30.745 1.00 89.06 82 ARG A C 1
ATOM 638 O O . ARG A 1 82 ? -13.256 -0.175 31.819 1.00 89.06 82 ARG A O 1
ATOM 645 N N . ILE A 1 83 ? -12.649 0.970 29.983 1.00 92.25 83 ILE A N 1
ATOM 646 C CA . ILE A 1 83 ? -11.209 1.029 30.279 1.00 92.25 83 ILE A CA 1
ATOM 647 C C . ILE A 1 83 ? -10.950 1.577 31.693 1.00 92.25 83 ILE A C 1
ATOM 649 O O . ILE A 1 83 ? -10.165 1.001 32.435 1.00 92.25 83 ILE A O 1
ATOM 653 N N . GLY A 1 84 ? -11.654 2.642 32.099 1.00 92.19 84 GLY A N 1
ATOM 654 C CA . GLY A 1 84 ? -11.494 3.218 33.438 1.00 92.19 84 GLY A CA 1
ATOM 655 C C . GLY A 1 84 ? -12.035 2.323 34.558 1.00 92.19 84 GLY A C 1
ATOM 656 O O . GLY A 1 84 ? -11.485 2.324 35.656 1.00 92.19 84 GLY A O 1
ATOM 657 N N . LEU A 1 85 ? -13.088 1.541 34.288 1.00 92.25 85 LEU A N 1
ATOM 658 C CA . LEU A 1 85 ? -13.574 0.530 35.229 1.00 92.25 85 LEU A CA 1
ATOM 659 C C . LEU A 1 85 ? -12.580 -0.634 35.353 1.00 92.25 85 LEU A C 1
ATOM 661 O O . LEU A 1 85 ? -12.318 -1.075 36.468 1.00 92.25 85 LEU A O 1
ATOM 665 N N . ASP A 1 86 ? -12.025 -1.107 34.238 1.00 90.19 86 ASP A N 1
ATOM 666 C CA . ASP A 1 86 ? -11.095 -2.240 34.203 1.00 90.19 86 ASP A CA 1
ATOM 667 C C . ASP A 1 86 ? -9.785 -1.904 34.940 1.00 90.19 86 ASP A C 1
ATOM 669 O O . ASP A 1 86 ? -9.341 -2.665 35.801 1.00 90.19 86 ASP A O 1
ATOM 673 N N . GLU A 1 87 ? -9.218 -0.718 34.691 1.00 93.06 87 GLU A N 1
ATOM 674 C CA . GLU A 1 87 ? -8.041 -0.207 35.410 1.00 93.06 87 GLU A CA 1
ATOM 675 C C . GLU A 1 87 ? -8.316 -0.059 36.914 1.00 93.06 87 GLU A C 1
ATOM 677 O O . GLU A 1 87 ? -7.510 -0.465 37.759 1.00 93.06 87 GLU A O 1
ATOM 682 N N . HIS A 1 88 ? -9.486 0.480 37.271 1.00 92.62 88 HIS A N 1
ATOM 683 C CA . HIS A 1 88 ? -9.903 0.607 38.662 1.00 92.62 88 HIS A CA 1
ATOM 684 C C . HIS A 1 88 ? -10.078 -0.755 39.342 1.00 92.62 88 HIS A C 1
ATOM 686 O O . HIS A 1 88 ? -9.664 -0.927 40.493 1.00 92.62 88 HIS A O 1
ATOM 692 N N . LEU A 1 89 ? -10.684 -1.723 38.648 1.00 90.75 89 LEU A N 1
ATOM 693 C CA . LEU A 1 89 ? -10.829 -3.082 39.146 1.00 90.75 89 LEU A CA 1
ATOM 694 C C . LEU A 1 89 ? -9.460 -3.685 39.407 1.00 90.75 89 LEU A C 1
ATOM 696 O O . LEU A 1 89 ? -9.250 -4.204 40.484 1.00 90.75 89 LEU A O 1
ATOM 700 N N . GLN A 1 90 ? -8.502 -3.536 38.503 1.00 89.12 90 GLN A N 1
ATOM 701 C CA . GLN A 1 90 ? -7.176 -4.122 38.665 1.00 89.12 90 GLN A CA 1
ATOM 702 C C . GLN A 1 90 ? -6.377 -3.548 39.847 1.00 89.12 90 GLN A C 1
ATOM 704 O O . GLN A 1 90 ? -5.722 -4.301 40.564 1.00 89.12 90 GLN A O 1
ATOM 709 N N . THR A 1 91 ? -6.417 -2.231 40.046 1.00 89.00 91 THR A N 1
ATOM 710 C CA . THR A 1 91 ? -5.503 -1.519 40.963 1.00 89.00 91 THR A CA 1
ATOM 711 C C . THR A 1 91 ? -6.094 -1.259 42.343 1.00 89.00 91 THR A C 1
ATOM 713 O O . THR A 1 91 ? -5.391 -1.308 43.349 1.00 89.00 91 THR A O 1
ATOM 716 N N . HIS A 1 92 ? -7.396 -0.991 42.403 1.00 81.56 92 HIS A N 1
ATOM 717 C CA . HIS A 1 92 ? -8.096 -0.614 43.630 1.00 81.56 92 HIS A CA 1
ATOM 718 C C . HIS A 1 92 ? -9.144 -1.647 44.035 1.00 81.56 92 HIS A C 1
ATOM 720 O O . HIS A 1 92 ? -9.506 -1.740 45.213 1.00 81.56 92 HIS A O 1
ATOM 726 N N . CYS A 1 93 ? -9.670 -2.397 43.058 1.00 83.00 93 CYS A N 1
ATOM 727 C CA . CYS A 1 93 ? -10.787 -3.305 43.252 1.00 83.00 93 CYS A CA 1
ATOM 728 C C . CYS A 1 93 ? -10.496 -4.816 43.085 1.00 83.00 93 CYS A C 1
ATOM 730 O O . CYS A 1 93 ? -11.408 -5.623 43.194 1.00 83.00 93 CYS A O 1
ATOM 732 N N . ASN A 1 94 ? -9.253 -5.251 42.928 1.00 72.25 94 ASN A N 1
ATOM 733 C CA . ASN A 1 94 ? -8.901 -6.666 42.931 1.00 72.25 94 ASN A CA 1
ATOM 734 C C . ASN A 1 94 ? -8.041 -6.877 44.162 1.00 72.25 94 ASN A C 1
ATOM 736 O O . ASN A 1 94 ? -6.823 -6.736 44.133 1.00 72.25 94 ASN A O 1
ATOM 740 N N . ASN A 1 95 ? -8.687 -7.210 45.277 1.00 63.22 95 ASN A N 1
ATOM 741 C CA . ASN A 1 95 ? -7.952 -7.822 46.373 1.00 63.22 95 ASN A CA 1
ATOM 742 C C . ASN A 1 95 ? -7.695 -9.265 45.935 1.00 63.22 95 ASN A C 1
ATOM 744 O O . ASN A 1 95 ? -8.494 -10.141 46.251 1.00 63.22 95 ASN A O 1
ATOM 748 N N . ASN A 1 96 ? -6.629 -9.522 45.179 1.00 51.41 96 ASN A N 1
ATOM 749 C CA . ASN A 1 96 ? -6.002 -10.826 45.308 1.00 51.41 96 ASN A CA 1
ATOM 750 C C . ASN A 1 96 ? -5.160 -10.786 46.596 1.00 51.41 96 ASN A C 1
ATOM 752 O O . ASN A 1 96 ? -4.165 -10.057 46.628 1.00 51.41 96 ASN A O 1
ATOM 756 N N . PRO A 1 97 ? -5.508 -11.527 47.661 1.00 47.75 97 PRO A N 1
ATOM 757 C CA . PRO A 1 97 ? -4.615 -11.703 48.788 1.00 47.75 97 PRO A CA 1
ATOM 758 C C . PRO A 1 97 ? -3.531 -12.721 48.395 1.00 47.75 97 PRO A C 1
ATOM 760 O O . PRO A 1 97 ? -3.593 -13.887 48.765 1.00 47.75 97 PRO A O 1
ATOM 763 N N . THR A 1 98 ? -2.521 -12.322 47.622 1.00 41.88 98 THR A N 1
ATOM 764 C CA . THR A 1 98 ? -1.285 -13.134 47.511 1.00 41.88 98 THR A CA 1
ATOM 765 C C . THR A 1 98 ? -0.006 -12.313 47.519 1.00 41.88 98 THR A C 1
ATOM 767 O O . THR A 1 98 ? 1.051 -12.800 47.133 1.00 41.88 98 THR A O 1
ATOM 770 N N . THR A 1 99 ? -0.033 -11.080 48.022 1.00 36.44 99 THR A N 1
ATOM 771 C CA . THR A 1 99 ? 1.217 -10.449 48.470 1.00 36.44 99 THR A CA 1
ATOM 772 C C . THR A 1 99 ? 0.962 -9.490 49.625 1.00 36.44 99 THR A C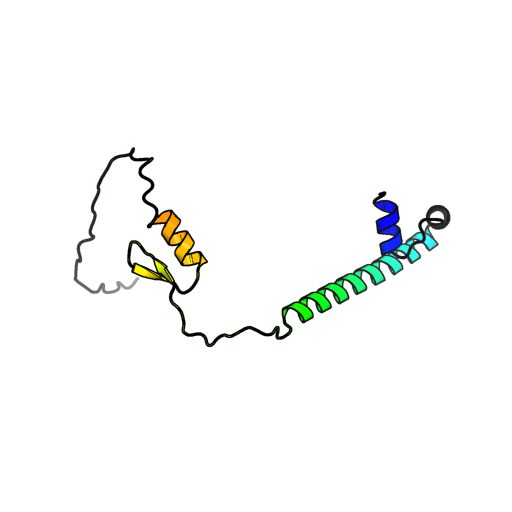 1
ATOM 774 O O . THR A 1 99 ? 1.169 -8.287 49.534 1.00 36.44 99 THR A O 1
ATOM 777 N N . SER A 1 100 ? 0.536 -10.048 50.758 1.00 42.81 100 SER A N 1
ATOM 778 C CA . SER A 1 100 ? 0.945 -9.481 52.042 1.00 42.81 100 SER A CA 1
ATOM 779 C C . SER A 1 100 ? 2.403 -9.863 52.267 1.00 42.81 100 SER A C 1
ATOM 781 O O . SER A 1 100 ? 2.683 -10.992 52.647 1.00 42.81 100 SER A O 1
ATOM 783 N N . THR A 1 101 ? 3.326 -8.944 51.988 1.00 37.06 101 THR A N 1
ATOM 784 C CA . THR A 1 101 ? 4.537 -8.680 52.786 1.00 37.06 101 THR A CA 1
ATOM 785 C C . THR A 1 101 ? 5.145 -7.381 52.273 1.00 37.06 101 THR A C 1
ATOM 787 O O . THR A 1 101 ? 5.907 -7.369 51.315 1.00 37.06 101 THR A O 1
ATOM 790 N N . SER A 1 102 ? 4.780 -6.274 52.906 1.00 35.66 102 SER A N 1
ATOM 791 C CA . SER A 1 102 ? 5.765 -5.398 53.537 1.00 35.66 102 SER A CA 1
ATOM 792 C C . SER A 1 102 ? 5.015 -4.388 54.399 1.00 35.66 102 SER A C 1
ATOM 794 O O . SER A 1 102 ? 4.095 -3.709 53.946 1.00 35.66 102 SER A O 1
ATOM 796 N N . ALA A 1 103 ? 5.366 -4.378 55.676 1.00 37.91 103 ALA A N 1
ATOM 797 C CA . ALA A 1 103 ? 4.815 -3.518 56.704 1.00 37.91 103 ALA A CA 1
ATOM 798 C C . ALA A 1 103 ? 5.048 -2.029 56.387 1.00 37.91 103 ALA A C 1
ATOM 800 O O . ALA A 1 103 ? 6.152 -1.651 56.012 1.00 37.91 103 ALA A O 1
ATOM 801 N N . ASN A 1 104 ? 4.036 -1.176 56.579 1.00 45.41 104 ASN A N 1
ATOM 802 C CA . ASN A 1 104 ? 3.910 -0.294 57.755 1.00 45.41 104 ASN A CA 1
ATOM 803 C C . ASN A 1 104 ? 2.746 0.713 57.547 1.00 45.41 104 ASN A C 1
ATOM 805 O O . ASN A 1 104 ? 2.608 1.247 56.444 1.00 45.41 104 ASN A O 1
ATOM 809 N N . PRO A 1 105 ? 1.919 1.030 58.566 1.00 49.41 105 PRO A N 1
ATOM 810 C CA . PRO A 1 105 ? 0.878 2.042 58.476 1.00 49.41 105 PRO A CA 1
ATOM 811 C C . PRO A 1 105 ? 1.434 3.393 58.933 1.00 49.41 105 PRO A C 1
ATOM 813 O O . PRO A 1 105 ? 1.727 3.582 60.108 1.00 49.41 105 PRO A O 1
ATOM 816 N N . HIS A 1 106 ? 1.534 4.363 58.030 1.00 34.28 106 HIS A N 1
ATOM 817 C CA . HIS A 1 106 ? 1.675 5.761 58.429 1.00 34.28 106 HIS A CA 1
ATOM 818 C C . HIS A 1 106 ? 0.541 6.578 57.821 1.00 34.28 106 HIS A C 1
ATOM 820 O O . HIS A 1 106 ? 0.609 7.107 56.714 1.00 34.28 106 HIS A O 1
ATOM 826 N N . SER A 1 107 ? -0.535 6.626 58.604 1.00 46.94 107 SER A N 1
ATOM 827 C CA . SER A 1 107 ? -1.520 7.695 58.581 1.00 46.94 107 SER A CA 1
ATOM 828 C C . SER A 1 107 ? -0.796 9.032 58.724 1.00 46.94 107 SER A C 1
ATOM 830 O O . SER A 1 107 ? -0.219 9.316 59.771 1.00 46.94 107 SER A O 1
ATOM 832 N N . TYR A 1 108 ? -0.856 9.861 57.689 1.00 34.00 108 TYR A N 1
ATOM 833 C CA . TYR A 1 108 ? -0.653 11.294 57.831 1.00 34.00 108 TYR A CA 1
ATOM 834 C C . TYR A 1 108 ? -1.840 12.002 57.187 1.00 34.00 108 TYR A C 1
ATOM 836 O O . TYR A 1 108 ? -1.877 12.251 55.985 1.00 34.00 108 TYR A O 1
ATOM 844 N N . SER A 1 109 ? -2.840 12.305 58.016 1.00 44.69 109 SER A N 1
ATOM 845 C CA . SER A 1 109 ? -3.721 13.441 57.748 1.00 44.69 109 SER A CA 1
ATOM 846 C C . SER A 1 109 ? -2.896 14.725 57.865 1.00 44.69 109 SER A C 1
ATOM 848 O O . SER A 1 109 ? -2.186 14.879 58.862 1.00 44.69 109 SER A O 1
ATOM 850 N N . PRO A 1 110 ? -2.977 15.666 56.911 1.00 49.78 110 PRO A N 1
ATOM 851 C CA . PRO A 1 110 ? -2.376 16.976 57.095 1.00 49.78 110 PRO A CA 1
ATOM 852 C C . PRO A 1 110 ? -3.269 17.819 58.025 1.00 49.78 110 PRO A C 1
ATOM 854 O O . PRO A 1 110 ? -4.486 17.870 57.819 1.00 49.78 110 PRO A O 1
ATOM 857 N N . PRO A 1 111 ? -2.715 18.501 59.043 1.00 39.62 111 PRO A N 1
ATOM 858 C CA . PRO A 1 111 ? -3.487 19.445 59.830 1.00 39.62 111 PRO A CA 1
ATOM 859 C C . PRO A 1 111 ? -3.708 20.738 59.038 1.00 39.62 111 PRO A C 1
ATOM 861 O O . PRO A 1 111 ? -2.789 21.336 58.481 1.00 39.62 111 PRO A O 1
ATOM 864 N N . ARG A 1 112 ? -4.966 21.178 59.022 1.00 44.62 112 ARG A N 1
ATOM 865 C CA . ARG A 1 112 ? -5.411 22.491 58.552 1.00 44.62 112 ARG A CA 1
ATOM 866 C C . ARG A 1 112 ? -4.874 23.565 59.503 1.00 44.62 112 ARG A C 1
ATOM 868 O O . ARG A 1 112 ? -5.381 23.693 60.612 1.00 44.62 112 ARG A O 1
ATOM 875 N N . ALA A 1 113 ? -3.891 24.346 59.063 1.00 37.16 113 ALA A N 1
ATOM 876 C CA . ALA A 1 113 ? -3.481 25.578 59.733 1.00 37.16 113 ALA A CA 1
ATOM 877 C C . ALA A 1 113 ? -3.963 26.792 58.923 1.00 37.16 113 ALA A C 1
ATOM 879 O O . ALA A 1 113 ? -3.750 26.883 57.717 1.00 37.16 113 ALA A O 1
ATOM 880 N N . SER A 1 114 ? -4.678 27.680 59.608 1.00 44.12 114 SER A N 1
ATOM 881 C CA . SER A 1 114 ? -5.181 28.972 59.136 1.00 44.12 114 SER A CA 1
ATOM 882 C C . SER A 1 114 ? -4.212 30.089 59.563 1.00 44.12 114 SER A C 1
ATOM 884 O O . SER A 1 114 ? -3.525 29.893 60.563 1.00 44.12 114 SER A O 1
ATOM 886 N N . LEU A 1 115 ? -4.283 31.260 58.895 1.00 41.66 115 LEU A N 1
ATOM 887 C CA . LEU A 1 115 ? -3.596 32.563 59.144 1.00 41.66 115 LEU A CA 1
ATOM 888 C C . LEU A 1 115 ? -2.261 32.734 58.380 1.00 41.66 115 LEU A C 1
ATOM 890 O O . LEU A 1 115 ? -1.438 31.833 58.406 1.00 41.66 115 LEU A O 1
ATOM 894 N N . ALA A 1 116 ? -1.912 33.836 57.701 1.00 49.50 116 ALA A N 1
ATOM 895 C CA . ALA A 1 116 ? -2.486 35.160 57.406 1.00 49.50 116 ALA A CA 1
ATOM 896 C C . ALA A 1 116 ? -1.676 35.777 56.211 1.00 49.50 116 ALA A C 1
ATOM 898 O O . ALA A 1 116 ? -0.685 35.170 55.799 1.00 49.50 116 ALA A O 1
ATOM 899 N N . PRO A 1 117 ? -2.048 36.938 55.625 1.00 44.44 117 PRO A N 1
ATOM 900 C CA . PRO A 1 117 ? -1.425 37.475 54.402 1.00 44.44 117 PRO A CA 1
ATOM 901 C C . PRO A 1 117 ? -0.004 38.031 54.615 1.00 44.44 117 PRO A C 1
ATOM 903 O O . PRO A 1 117 ? 0.239 38.763 55.572 1.00 44.44 117 PRO A O 1
ATOM 906 N N . ILE A 1 118 ? 0.917 37.743 53.688 1.00 54.56 118 ILE A N 1
ATOM 907 C CA . ILE A 1 118 ? 2.294 38.272 53.684 1.00 54.56 118 ILE A CA 1
ATOM 908 C C . ILE A 1 118 ? 2.334 39.607 52.919 1.00 54.56 118 ILE A C 1
ATOM 910 O O . ILE A 1 118 ? 1.898 39.675 51.771 1.00 54.56 118 ILE A O 1
ATOM 914 N N . GLN A 1 119 ? 2.859 40.662 53.553 1.00 56.44 119 GLN A N 1
ATOM 915 C CA . GLN A 1 119 ? 3.111 41.972 52.932 1.00 56.44 119 GLN A CA 1
ATOM 916 C C . GLN A 1 119 ? 4.458 41.990 52.173 1.00 56.44 119 GLN A C 1
ATOM 918 O O . GLN A 1 119 ? 5.396 41.317 52.605 1.00 56.44 119 GLN A O 1
ATOM 923 N N . PRO A 1 120 ? 4.595 42.763 51.077 1.00 46.53 120 PRO A N 1
ATOM 924 C CA . PRO A 1 120 ? 5.828 42.830 50.291 1.00 46.53 120 PRO A CA 1
ATOM 925 C C . PRO A 1 120 ? 6.842 43.852 50.841 1.00 46.53 120 PRO A C 1
ATOM 927 O O . PRO A 1 120 ? 6.475 44.960 51.226 1.00 46.53 120 PRO A O 1
ATOM 930 N N . LEU A 1 121 ? 8.131 43.494 50.824 1.00 49.03 121 LEU A N 1
ATOM 931 C CA . LEU A 1 121 ? 9.260 44.395 51.101 1.00 49.03 121 LEU A CA 1
ATOM 932 C C . LEU A 1 121 ? 9.807 44.980 49.789 1.00 49.03 121 LEU A C 1
ATOM 934 O O . LEU A 1 121 ? 10.067 44.249 48.834 1.00 49.03 121 LEU A O 1
ATOM 938 N N . THR A 1 122 ? 9.978 46.301 49.752 1.00 52.84 122 THR A N 1
ATOM 939 C CA . THR A 1 122 ? 10.570 47.068 48.645 1.00 52.84 122 THR A CA 1
A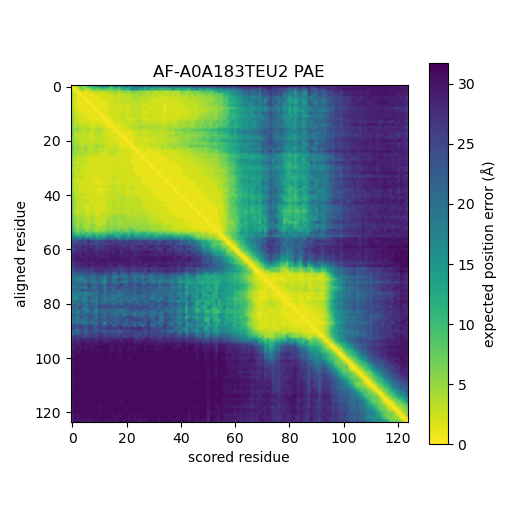TOM 940 C C . THR A 1 122 ? 12.105 46.997 48.648 1.00 52.84 122 THR A C 1
ATOM 942 O O . THR A 1 122 ? 12.693 46.999 49.731 1.00 52.84 122 THR A O 1
ATOM 945 N N . PRO A 1 123 ? 12.767 47.002 47.476 1.00 54.88 123 PRO A N 1
ATOM 946 C CA . PRO A 1 123 ? 14.223 47.078 47.368 1.00 54.88 123 PRO A CA 1
ATOM 947 C C . PRO A 1 123 ? 14.737 48.530 47.340 1.00 54.88 123 PRO A C 1
ATOM 949 O O . PRO A 1 123 ? 14.000 49.442 46.961 1.00 54.88 123 PRO A O 1
ATOM 952 N N . SER A 1 124 ? 16.000 48.710 47.745 1.00 53.38 124 SER A N 1
ATOM 953 C CA . SER A 1 124 ? 16.745 49.979 47.733 1.00 53.38 124 SER A CA 1
ATOM 954 C C . SER A 1 124 ? 17.636 50.123 46.506 1.00 53.38 124 SER A C 1
ATOM 956 O O . SER A 1 124 ? 17.987 49.083 45.905 1.00 53.38 124 SER A O 1
#

Radius of gyration: 33.23 Å; Cα contacts (8 Å, |Δi|>4): 54; chains: 1; bounding box: 52×65×80 Å

Foldseek 3Di:
DDVVCVVCVQLVHHPVCVVVQVVVVVSNVVSSVNSVVVSVVVVVVVVVVVVCVVPPPDPPPCPPPPQPFDAAPPPRDTDSDPVVNVVCCVPPNDPPPPDPDDDDDDDDDDDDDDDDDDDDDDDD

Organism: Schistocephalus solidus (NCBI:txid70667)

Mean predicted aligned error: 17.83 Å